Protein AF-A0A812J012-F1 (afdb_monomer)

Sequence (127 aa):
VNAACISVLTAVMNIFGTLTATQIRVDIDREMMLHGLYNVGSGVLSGLTANMVMSFSITCRTLGADGQQFQILLFVFSAAVFVAGGYVVAVMPKLLPGSVLIWLSAELMAFWIWNSRRFLRVYEYCL

Str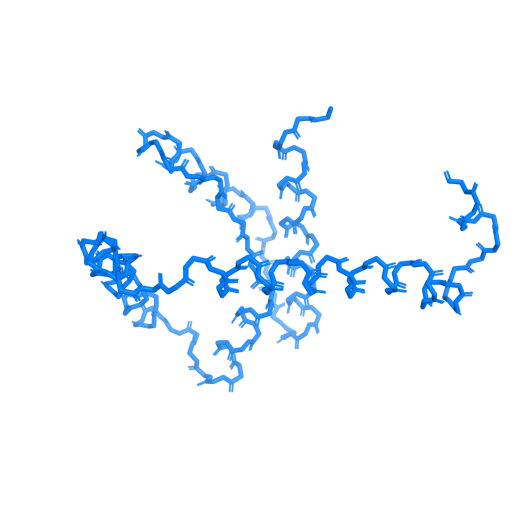ucture (mmCIF, N/CA/C/O backbone):
data_AF-A0A812J012-F1
#
_entry.id   AF-A0A812J012-F1
#
loop_
_atom_site.group_PDB
_atom_site.id
_atom_site.type_symbol
_atom_site.label_atom_id
_atom_site.label_alt_id
_atom_site.label_comp_id
_atom_site.label_asym_id
_atom_site.label_entity_id
_atom_site.label_seq_id
_atom_site.pdbx_PDB_ins_code
_atom_site.Cartn_x
_atom_site.Cartn_y
_atom_site.Cartn_z
_atom_site.occupancy
_atom_site.B_iso_or_equiv
_atom_site.auth_seq_id
_atom_site.auth_comp_id
_atom_site.auth_asym_id
_atom_site.auth_atom_id
_atom_site.pdbx_PDB_model_num
ATOM 1 N N . VAL A 1 1 ? 20.426 5.627 -1.869 1.00 52.72 1 VAL A N 1
ATOM 2 C CA . VAL A 1 1 ? 19.265 6.025 -1.037 1.00 52.72 1 VAL A CA 1
ATOM 3 C C . VAL A 1 1 ? 18.522 4.755 -0.663 1.00 52.72 1 VAL A C 1
ATOM 5 O O . VAL A 1 1 ? 18.146 4.015 -1.561 1.00 52.72 1 VAL A O 1
ATOM 8 N N . ASN A 1 2 ? 18.424 4.436 0.628 1.00 75.94 2 ASN A N 1
ATOM 9 C CA . ASN A 1 2 ? 17.899 3.147 1.093 1.00 75.94 2 ASN A CA 1
ATOM 10 C C . ASN A 1 2 ? 16.369 3.100 0.956 1.00 75.94 2 ASN A C 1
ATOM 12 O O . ASN A 1 2 ? 15.708 4.116 1.168 1.00 75.94 2 ASN A O 1
ATOM 16 N N . ALA A 1 3 ? 15.802 1.927 0.654 1.00 74.88 3 ALA A N 1
ATOM 17 C CA . ALA A 1 3 ? 14.351 1.721 0.527 1.00 74.88 3 ALA A CA 1
ATOM 18 C C . ALA A 1 3 ? 13.562 2.223 1.755 1.00 74.88 3 ALA A C 1
ATOM 20 O O . ALA A 1 3 ? 12.462 2.749 1.610 1.00 74.88 3 ALA A O 1
ATOM 21 N N . ALA A 1 4 ? 14.177 2.163 2.941 1.00 79.19 4 ALA A N 1
ATOM 22 C CA . ALA A 1 4 ? 13.635 2.709 4.183 1.00 79.19 4 ALA A CA 1
ATOM 23 C C . ALA A 1 4 ? 13.410 4.235 4.141 1.00 79.19 4 ALA A C 1
ATOM 25 O O . ALA A 1 4 ? 12.414 4.733 4.655 1.00 79.19 4 ALA A O 1
ATOM 26 N N . CYS A 1 5 ? 14.302 5.004 3.508 1.00 82.88 5 CYS A N 1
ATOM 27 C CA . CYS A 1 5 ? 14.130 6.455 3.394 1.00 82.88 5 CYS A CA 1
ATOM 28 C C . CYS A 1 5 ? 12.936 6.794 2.493 1.00 82.88 5 CYS A C 1
ATOM 30 O O . CYS A 1 5 ? 12.151 7.683 2.809 1.00 82.88 5 CYS A O 1
ATOM 32 N N . ILE A 1 6 ? 12.779 6.052 1.393 1.00 85.50 6 ILE A N 1
ATOM 33 C CA . ILE A 1 6 ? 11.665 6.232 0.455 1.00 85.50 6 ILE A CA 1
ATOM 34 C C . ILE A 1 6 ? 10.344 5.842 1.128 1.00 85.50 6 ILE A C 1
ATOM 36 O O . ILE A 1 6 ? 9.362 6.572 0.997 1.00 85.50 6 ILE A O 1
ATOM 40 N N . SER A 1 7 ? 10.313 4.748 1.897 1.00 84.50 7 SER A N 1
ATOM 41 C CA . SER A 1 7 ? 9.105 4.338 2.620 1.00 84.50 7 SER A CA 1
ATOM 42 C C . SER A 1 7 ? 8.699 5.356 3.684 1.00 84.50 7 SER A C 1
ATOM 44 O O . SER A 1 7 ? 7.520 5.673 3.777 1.00 84.50 7 SER A O 1
ATOM 46 N N . VAL A 1 8 ? 9.654 5.920 4.435 1.00 86.19 8 VAL A N 1
ATOM 47 C CA . VAL A 1 8 ? 9.367 6.967 5.432 1.00 86.19 8 VAL A CA 1
ATOM 48 C C . VAL A 1 8 ? 8.807 8.217 4.758 1.00 86.19 8 VAL A C 1
ATOM 50 O O . VAL A 1 8 ? 7.747 8.693 5.155 1.00 86.19 8 VAL A O 1
ATOM 53 N N . LEU A 1 9 ? 9.460 8.719 3.705 1.00 88.88 9 LEU A N 1
ATOM 54 C CA . LEU A 1 9 ? 8.982 9.897 2.970 1.00 88.88 9 LEU A CA 1
ATOM 55 C C . LEU A 1 9 ? 7.571 9.687 2.418 1.00 88.88 9 LEU A C 1
ATOM 57 O O . LEU A 1 9 ? 6.7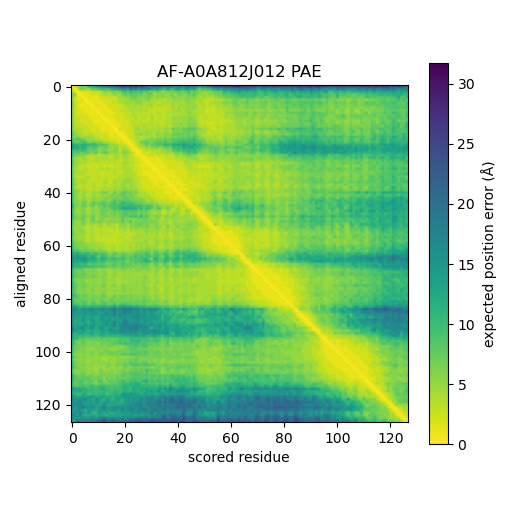13 10.561 2.540 1.00 88.88 9 LEU A O 1
ATOM 61 N N . THR A 1 10 ? 7.321 8.511 1.845 1.00 87.19 10 THR A N 1
ATOM 62 C CA . THR A 1 10 ? 6.017 8.201 1.257 1.00 87.19 10 THR A CA 1
ATOM 63 C C . THR A 1 10 ? 4.942 8.031 2.331 1.00 87.19 10 THR A C 1
ATOM 65 O O . THR A 1 10 ? 3.835 8.531 2.156 1.00 87.19 10 THR A O 1
ATOM 68 N N . ALA A 1 11 ? 5.261 7.397 3.463 1.00 86.69 11 ALA A N 1
ATOM 69 C CA . ALA A 1 11 ? 4.340 7.262 4.589 1.00 86.69 11 ALA A CA 1
ATOM 70 C C . ALA A 1 11 ? 3.961 8.633 5.164 1.00 86.69 11 ALA A C 1
ATOM 72 O O . ALA A 1 11 ? 2.777 8.919 5.317 1.00 86.69 11 ALA A O 1
ATOM 73 N N . VAL A 1 12 ? 4.942 9.517 5.385 1.00 87.25 12 VAL A N 1
ATOM 74 C CA . VAL A 1 12 ? 4.695 10.893 5.845 1.00 87.25 12 VAL A CA 1
ATOM 75 C C . VAL A 1 12 ? 3.783 11.640 4.868 1.00 87.25 12 VAL A C 1
ATOM 77 O O . VAL A 1 12 ? 2.771 12.201 5.286 1.00 87.25 12 VAL A O 1
ATOM 80 N N . MET A 1 13 ? 4.088 11.602 3.566 1.00 88.25 13 MET A N 1
ATOM 81 C CA . MET A 1 13 ? 3.258 12.239 2.534 1.00 88.25 13 MET A CA 1
ATOM 82 C C . MET A 1 13 ? 1.825 11.695 2.519 1.00 88.25 13 MET A C 1
ATOM 84 O O . MET A 1 13 ? 0.866 12.466 2.435 1.00 88.25 13 MET A O 1
ATOM 88 N N . ASN A 1 14 ? 1.661 10.378 2.652 1.00 88.62 14 ASN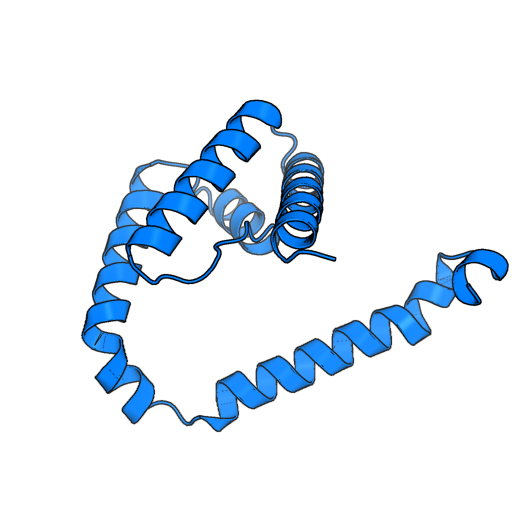 A N 1
ATOM 89 C CA . ASN A 1 14 ? 0.345 9.748 2.637 1.00 88.62 14 ASN A CA 1
ATOM 90 C C . ASN A 1 14 ? -0.463 10.029 3.909 1.00 88.62 14 ASN A C 1
ATOM 92 O O . ASN A 1 14 ? -1.672 10.251 3.805 1.00 88.62 14 ASN A O 1
ATOM 96 N N . ILE A 1 15 ? 0.175 10.092 5.081 1.00 86.50 15 ILE A N 1
ATOM 97 C CA . ILE A 1 15 ? -0.470 10.500 6.337 1.00 86.50 15 ILE A CA 1
ATOM 98 C C . ILE A 1 15 ? -0.943 11.952 6.221 1.00 86.50 15 ILE A C 1
ATOM 100 O O . ILE A 1 15 ? -2.125 12.219 6.436 1.00 86.50 15 ILE A O 1
ATOM 104 N N . PHE A 1 16 ? -0.077 12.879 5.795 1.00 87.06 16 PHE A N 1
ATOM 105 C CA . PHE A 1 16 ? -0.450 14.288 5.634 1.00 87.06 16 PHE A CA 1
ATOM 106 C C . PHE A 1 16 ? -1.570 14.505 4.620 1.00 87.06 16 PHE A C 1
ATOM 108 O O . PHE A 1 16 ? -2.528 15.212 4.925 1.00 87.06 16 PHE A O 1
ATOM 115 N N . GLY A 1 17 ? -1.518 13.880 3.444 1.00 85.06 17 GLY A N 1
ATOM 116 C CA . GLY A 1 17 ? -2.609 14.054 2.485 1.00 85.06 17 GLY A CA 1
ATOM 117 C C . GLY A 1 17 ? -3.920 13.409 2.949 1.00 85.06 17 GLY A C 1
ATOM 118 O O . GLY A 1 17 ? -4.988 13.973 2.712 1.00 85.06 17 GLY A O 1
ATOM 119 N N . THR A 1 18 ? -3.864 12.303 3.705 1.00 84.38 18 THR A N 1
ATOM 120 C CA . THR A 1 18 ? -5.068 11.728 4.332 1.00 84.38 18 THR A CA 1
ATOM 121 C C . THR A 1 18 ? -5.629 12.668 5.402 1.00 84.38 18 THR A C 1
ATOM 123 O O . THR A 1 18 ? -6.836 12.906 5.424 1.00 84.38 18 THR A O 1
ATOM 126 N N . LEU A 1 19 ? -4.771 13.253 6.246 1.00 85.19 19 LEU A N 1
ATOM 127 C CA . LEU A 1 19 ? -5.133 14.257 7.254 1.00 85.19 19 LEU A CA 1
ATOM 128 C C . LEU A 1 19 ? -5.840 15.458 6.615 1.00 85.19 19 LEU A C 1
ATOM 130 O O . LEU A 1 19 ? -6.916 15.850 7.064 1.00 85.19 19 LEU A O 1
ATOM 134 N N . THR A 1 20 ? -5.279 16.013 5.537 1.00 86.06 20 THR A N 1
ATOM 135 C CA . THR A 1 20 ? -5.880 17.148 4.823 1.00 86.06 20 THR A CA 1
ATOM 136 C C . THR A 1 20 ? -7.231 16.784 4.208 1.00 86.06 20 THR A C 1
ATOM 138 O O . THR A 1 20 ? -8.175 17.566 4.312 1.00 86.06 20 THR A O 1
ATOM 141 N N . ALA A 1 21 ? -7.359 15.596 3.613 1.00 83.81 21 ALA A N 1
ATOM 142 C CA . ALA A 1 21 ? -8.597 15.164 2.965 1.00 83.81 21 ALA A CA 1
ATOM 143 C C . ALA A 1 21 ? -9.715 14.784 3.954 1.00 83.81 21 ALA A C 1
ATOM 145 O O . ALA A 1 21 ? -10.889 14.992 3.661 1.00 83.81 21 ALA A O 1
ATOM 146 N N . THR A 1 22 ? -9.371 14.219 5.115 1.00 79.94 22 THR A N 1
ATOM 147 C CA . THR A 1 22 ? -10.350 13.677 6.080 1.00 79.94 22 THR A CA 1
ATOM 148 C C . THR A 1 22 ? -10.533 14.529 7.338 1.00 79.94 22 THR A C 1
ATOM 150 O O . THR A 1 22 ? -11.464 14.270 8.098 1.00 79.94 22 THR A O 1
ATOM 153 N N . GLN A 1 23 ? -9.689 15.547 7.554 1.00 80.56 23 GLN A N 1
ATOM 154 C CA . GLN A 1 23 ? -9.708 16.459 8.713 1.00 80.56 23 GLN A CA 1
ATOM 155 C C . GLN A 1 23 ? -9.600 15.750 10.078 1.00 80.56 23 GLN A C 1
ATOM 157 O O . GLN A 1 23 ? -10.025 16.271 11.109 1.00 80.56 23 GLN A O 1
ATOM 162 N N . ILE A 1 24 ? -9.024 14.548 10.101 1.00 77.31 24 ILE A N 1
ATOM 163 C CA . ILE A 1 24 ? -8.779 13.779 11.327 1.00 77.31 24 ILE A CA 1
ATOM 164 C C . ILE A 1 24 ? -7.490 14.294 11.979 1.00 77.31 24 ILE A C 1
ATOM 166 O O . ILE A 1 24 ? -6.614 14.805 11.293 1.00 77.31 24 ILE A O 1
ATOM 170 N N . ARG A 1 25 ? -7.349 14.175 13.303 1.00 76.06 25 ARG A N 1
ATOM 171 C CA . ARG A 1 25 ? -6.054 14.344 13.982 1.00 76.06 25 ARG A CA 1
ATOM 172 C C . ARG A 1 25 ? -5.407 12.976 14.159 1.00 76.06 25 ARG A C 1
ATOM 174 O O . ARG A 1 25 ? -5.983 12.119 14.821 1.00 76.06 25 ARG A O 1
ATOM 181 N N . VAL A 1 26 ? -4.226 12.795 13.580 1.00 78.25 26 VAL A N 1
ATOM 182 C CA . VAL A 1 26 ? -3.425 11.568 13.680 1.00 78.25 26 VAL A CA 1
ATOM 183 C C . VAL A 1 26 ? -2.096 11.910 14.338 1.00 78.25 26 VAL A C 1
ATOM 185 O O . VAL A 1 26 ? -1.482 12.929 14.024 1.00 78.25 26 VAL A O 1
ATOM 188 N N . ASP A 1 27 ? -1.680 11.059 15.268 1.00 85.00 27 ASP A N 1
ATOM 189 C CA . ASP A 1 27 ? -0.358 11.101 15.880 1.00 85.00 27 ASP A CA 1
ATOM 190 C C . ASP A 1 27 ? 0.646 10.437 14.927 1.00 85.00 27 ASP A C 1
ATOM 192 O O . ASP A 1 27 ? 0.668 9.213 14.774 1.00 85.00 27 ASP A O 1
ATOM 196 N N . ILE A 1 28 ? 1.440 11.267 14.247 1.00 83.75 28 ILE A N 1
ATOM 197 C CA . ILE A 1 28 ? 2.375 10.835 13.202 1.00 83.75 28 ILE A CA 1
ATOM 198 C C . ILE A 1 28 ? 3.466 9.933 13.787 1.00 83.75 28 ILE A C 1
ATOM 200 O O . ILE A 1 28 ? 3.846 8.958 13.140 1.00 83.75 28 ILE A O 1
ATOM 204 N N . ASP A 1 29 ? 3.942 10.213 15.004 1.00 87.81 29 ASP A N 1
ATOM 205 C CA . ASP A 1 29 ? 5.004 9.429 15.642 1.00 87.81 29 ASP A CA 1
ATOM 206 C C . ASP A 1 29 ? 4.514 8.012 15.938 1.00 87.81 29 ASP A C 1
ATOM 208 O O . ASP A 1 29 ? 5.194 7.019 15.651 1.00 87.81 29 ASP A O 1
ATOM 212 N N . ARG A 1 30 ? 3.282 7.905 16.445 1.00 86.69 30 ARG A N 1
ATOM 213 C CA . ARG A 1 30 ? 2.652 6.613 16.712 1.00 86.69 30 ARG A CA 1
ATOM 214 C C . ARG A 1 30 ? 2.370 5.833 15.431 1.00 86.69 30 ARG A C 1
ATOM 216 O O . ARG A 1 30 ? 2.655 4.634 15.386 1.00 86.69 30 ARG A O 1
ATOM 223 N N . GLU A 1 31 ? 1.830 6.483 14.403 1.00 85.62 31 GLU A N 1
ATOM 224 C CA . GLU A 1 31 ? 1.544 5.836 13.118 1.00 85.62 31 GLU A CA 1
ATOM 225 C C . GLU A 1 31 ? 2.841 5.344 12.460 1.00 85.62 31 GLU A C 1
ATOM 227 O O . GLU A 1 31 ? 2.922 4.204 12.004 1.00 85.62 31 GLU A O 1
ATOM 232 N N . MET A 1 32 ? 3.900 6.159 12.500 1.00 87.62 32 MET A N 1
ATOM 233 C CA . MET A 1 32 ? 5.217 5.811 11.967 1.00 87.62 32 MET A CA 1
ATOM 234 C C . MET A 1 32 ? 5.846 4.626 12.710 1.00 87.62 32 MET A C 1
ATOM 236 O O . MET A 1 32 ? 6.389 3.716 12.077 1.00 87.62 32 MET A O 1
ATOM 240 N N . MET A 1 33 ? 5.741 4.590 14.043 1.00 89.75 33 MET A N 1
ATOM 241 C CA . MET A 1 33 ? 6.242 3.469 14.843 1.00 89.75 33 MET A CA 1
ATOM 242 C C . MET A 1 33 ? 5.502 2.165 14.510 1.00 89.75 33 MET A C 1
ATOM 244 O O . MET A 1 33 ? 6.135 1.120 14.343 1.00 89.75 33 MET A O 1
ATOM 248 N N . LEU A 1 34 ? 4.175 2.225 14.358 1.00 88.44 34 LEU A N 1
ATOM 249 C CA . LEU A 1 34 ? 3.362 1.075 13.953 1.00 88.44 34 LEU A CA 1
ATOM 250 C C . LEU A 1 34 ? 3.692 0.620 12.525 1.00 88.44 34 LEU A C 1
ATOM 252 O O . LEU A 1 34 ? 3.876 -0.575 12.297 1.00 88.44 34 LEU A O 1
ATOM 256 N N . HIS A 1 35 ? 3.861 1.550 11.583 1.00 88.38 35 HIS A N 1
ATOM 257 C CA . HIS A 1 35 ? 4.299 1.245 10.219 1.00 88.38 35 HIS A CA 1
ATOM 258 C C . HIS A 1 35 ? 5.655 0.534 10.182 1.00 88.38 35 HIS A C 1
ATOM 260 O O . HIS A 1 35 ? 5.823 -0.439 9.441 1.00 88.38 35 HIS A O 1
ATOM 266 N N . GLY A 1 36 ? 6.613 0.988 10.993 1.00 87.38 36 GLY A N 1
ATOM 267 C CA . GLY A 1 36 ? 7.904 0.322 11.149 1.00 87.38 36 GLY A CA 1
ATOM 268 C C . GLY A 1 36 ? 7.748 -1.101 11.684 1.00 87.38 36 GLY A C 1
ATOM 269 O O . GLY A 1 36 ? 8.299 -2.038 11.105 1.00 87.38 36 GLY A O 1
ATOM 270 N N . LEU A 1 37 ? 6.940 -1.280 12.734 1.00 89.88 37 LEU A N 1
ATOM 271 C CA . LEU A 1 37 ? 6.680 -2.590 13.333 1.00 89.88 37 LEU A CA 1
ATOM 272 C C . LEU A 1 37 ? 6.039 -3.568 12.335 1.00 89.88 37 LEU A C 1
ATOM 274 O O . LEU A 1 37 ? 6.450 -4.726 12.262 1.00 89.88 37 LEU A O 1
ATOM 278 N N . TYR A 1 38 ? 5.084 -3.105 11.526 1.00 88.31 38 TYR A N 1
ATOM 279 C CA . TYR A 1 38 ? 4.457 -3.928 10.490 1.00 88.31 38 TYR A CA 1
ATOM 280 C C . TYR A 1 38 ? 5.437 -4.340 9.392 1.00 88.31 38 TYR A C 1
ATOM 282 O O . TYR A 1 38 ? 5.395 -5.486 8.955 1.00 88.31 38 TYR A O 1
ATOM 290 N N . ASN A 1 39 ? 6.348 -3.453 8.987 1.00 88.00 39 ASN A N 1
ATOM 291 C CA . ASN A 1 39 ? 7.373 -3.775 7.992 1.00 88.00 39 ASN A CA 1
ATOM 292 C C . ASN A 1 39 ? 8.439 -4.741 8.523 1.00 88.00 39 ASN A C 1
ATOM 294 O O . ASN A 1 39 ? 8.926 -5.591 7.779 1.00 88.00 39 ASN A O 1
ATOM 298 N N . VAL A 1 40 ? 8.786 -4.658 9.810 1.00 89.19 40 VAL A N 1
ATOM 299 C CA . VAL A 1 40 ? 9.646 -5.667 10.447 1.00 89.19 40 VAL A CA 1
ATOM 300 C C . VAL A 1 40 ? 8.929 -7.018 10.485 1.00 89.19 40 VAL A C 1
ATOM 302 O O . VAL A 1 40 ? 9.509 -8.029 10.093 1.00 89.19 40 VAL A O 1
ATOM 305 N N . GLY A 1 41 ? 7.656 -7.037 10.891 1.00 88.12 41 GLY A N 1
ATOM 306 C CA . GLY A 1 41 ? 6.842 -8.253 10.911 1.00 88.12 41 GLY A CA 1
ATOM 307 C C . GLY A 1 41 ? 6.669 -8.885 9.527 1.00 88.12 41 GLY A C 1
ATOM 308 O O . GLY A 1 41 ? 6.826 -10.099 9.386 1.00 88.12 41 GLY A O 1
ATOM 309 N N . SER A 1 42 ? 6.409 -8.077 8.493 1.00 86.50 42 SER A N 1
ATOM 310 C CA . SER A 1 42 ? 6.316 -8.572 7.118 1.00 86.50 42 SER A CA 1
ATOM 311 C C . SER A 1 42 ? 7.661 -9.104 6.632 1.00 86.50 42 SER A C 1
ATOM 313 O O . SER A 1 42 ? 7.696 -10.192 6.067 1.00 86.50 42 SER A O 1
ATOM 315 N N . GLY A 1 43 ? 8.769 -8.425 6.938 1.00 85.88 43 GLY A N 1
ATOM 316 C CA . GLY A 1 43 ? 10.116 -8.886 6.597 1.00 85.88 43 GLY A CA 1
ATOM 317 C C . GLY A 1 43 ? 10.468 -10.249 7.205 1.00 85.88 43 GLY A C 1
ATOM 318 O O . GLY A 1 43 ? 11.006 -11.104 6.504 1.00 85.88 43 GLY A O 1
ATOM 319 N N . VAL A 1 44 ? 10.103 -10.499 8.469 1.00 89.56 44 VAL A N 1
ATOM 320 C CA . VAL A 1 44 ? 10.303 -11.810 9.128 1.00 89.56 44 VAL A CA 1
ATOM 321 C C . VAL A 1 44 ? 9.535 -12.927 8.411 1.00 89.56 44 VAL A C 1
ATOM 323 O O . VAL A 1 44 ? 10.028 -14.046 8.297 1.00 89.56 44 VAL A O 1
ATOM 326 N N . LEU A 1 45 ? 8.356 -12.619 7.872 1.00 87.38 45 LEU A N 1
ATOM 327 C CA . LEU A 1 45 ? 7.522 -13.548 7.103 1.00 87.38 45 LEU A CA 1
ATOM 328 C C . LEU A 1 45 ? 7.900 -13.616 5.608 1.00 87.38 45 LEU A C 1
ATOM 330 O O . LEU A 1 45 ? 7.145 -14.179 4.819 1.00 87.38 45 LEU A O 1
ATOM 334 N N . SER A 1 46 ? 9.052 -13.059 5.202 1.00 84.31 46 SER A N 1
ATOM 335 C CA . SER A 1 46 ? 9.472 -12.924 3.790 1.00 84.31 46 SER A CA 1
ATOM 336 C C . SER A 1 46 ? 8.490 -12.127 2.913 1.00 84.31 46 SER A C 1
ATOM 338 O O . SER A 1 46 ? 8.427 -12.304 1.696 1.00 84.31 46 SER A O 1
ATOM 340 N N . GLY A 1 47 ? 7.704 -11.250 3.533 1.00 80.31 47 GLY A N 1
ATOM 341 C CA . GLY A 1 47 ? 6.758 -10.352 2.885 1.00 80.31 47 GLY A CA 1
ATOM 342 C C . GLY A 1 47 ? 7.413 -9.085 2.333 1.00 80.31 47 GLY A C 1
ATOM 343 O O . GLY A 1 47 ? 8.524 -8.704 2.696 1.00 80.31 47 GLY A O 1
ATOM 344 N N . LEU A 1 48 ? 6.688 -8.409 1.442 1.00 83.44 48 LEU A N 1
ATOM 345 C CA . LEU A 1 48 ? 7.097 -7.120 0.885 1.00 83.44 48 LEU A CA 1
ATOM 346 C C . LEU A 1 48 ? 6.909 -5.988 1.907 1.00 83.44 48 LEU A C 1
ATOM 348 O O . LEU A 1 48 ? 6.130 -6.094 2.859 1.00 83.44 48 LEU A O 1
ATOM 352 N N . THR A 1 49 ? 7.606 -4.874 1.684 1.00 80.69 49 THR A N 1
ATOM 353 C CA . THR A 1 49 ? 7.394 -3.643 2.451 1.00 80.69 49 THR A CA 1
ATOM 354 C C . THR A 1 49 ? 6.005 -3.092 2.161 1.00 80.69 49 THR A C 1
ATOM 356 O O . THR A 1 49 ? 5.693 -2.754 1.015 1.00 80.69 49 THR A O 1
ATOM 359 N N . ALA A 1 50 ? 5.184 -2.983 3.197 1.00 78.25 50 ALA A N 1
ATOM 360 C CA . ALA A 1 50 ? 3.881 -2.358 3.117 1.00 78.25 50 ALA A CA 1
ATOM 361 C C . ALA A 1 50 ? 4.032 -0.835 3.171 1.00 78.25 50 ALA A C 1
ATOM 363 O O . ALA A 1 50 ? 4.846 -0.284 3.919 1.00 78.25 50 ALA A O 1
ATOM 364 N N . ASN A 1 51 ? 3.211 -0.153 2.379 1.00 81.06 51 ASN A N 1
ATOM 365 C CA . ASN A 1 51 ? 3.102 1.293 2.406 1.00 81.06 51 ASN A CA 1
ATOM 366 C C . ASN A 1 51 ? 1.630 1.690 2.502 1.00 81.06 51 ASN A C 1
ATOM 368 O O . ASN A 1 51 ? 0.756 0.996 1.978 1.00 81.06 51 ASN A O 1
ATOM 372 N N . MET A 1 52 ? 1.359 2.800 3.178 1.00 82.00 52 MET A N 1
ATOM 373 C CA . MET A 1 52 ? 0.004 3.320 3.295 1.00 82.00 52 MET A CA 1
ATOM 374 C C . MET A 1 52 ? -0.435 3.895 1.952 1.00 82.00 52 MET A C 1
ATOM 376 O O . MET A 1 52 ? 0.335 4.607 1.317 1.00 82.00 52 MET A O 1
ATOM 380 N N . VAL A 1 53 ? -1.663 3.614 1.519 1.00 83.31 53 VAL A N 1
ATOM 381 C CA . VAL A 1 53 ? -2.219 4.161 0.275 1.00 83.31 53 VAL A CA 1
ATOM 382 C C . VAL A 1 53 ? -3.323 5.145 0.630 1.00 83.31 53 VAL A C 1
ATOM 384 O O . VAL A 1 53 ? -4.411 4.746 1.037 1.00 83.31 53 VAL A O 1
ATOM 387 N N . MET A 1 54 ? -3.045 6.437 0.449 1.00 84.25 54 MET A N 1
ATOM 388 C CA . MET A 1 54 ? -3.967 7.526 0.786 1.00 84.25 54 MET A CA 1
ATOM 389 C C . MET A 1 54 ? -5.344 7.350 0.132 1.00 84.25 54 MET A C 1
ATOM 391 O O . MET A 1 54 ? -6.365 7.454 0.807 1.00 84.25 54 MET A O 1
ATOM 395 N N . SER A 1 55 ? -5.382 7.038 -1.168 1.00 84.50 55 SER A N 1
ATOM 396 C CA . SER A 1 55 ? -6.635 6.873 -1.914 1.00 84.50 55 SER A CA 1
ATOM 397 C C . SER A 1 55 ? -7.533 5.805 -1.294 1.00 84.50 55 SER A C 1
ATOM 399 O O . SER A 1 55 ? -8.729 6.026 -1.151 1.00 84.50 55 SER A O 1
ATOM 401 N N . PHE A 1 56 ? -6.954 4.682 -0.856 1.00 84.75 56 PHE A N 1
ATOM 402 C CA . PHE A 1 56 ? -7.707 3.610 -0.210 1.00 84.75 56 PHE A CA 1
ATOM 403 C C . PHE A 1 56 ? -8.292 4.061 1.132 1.00 84.75 56 PHE A C 1
ATOM 405 O O . PHE A 1 56 ? -9.478 3.844 1.381 1.00 84.75 56 PHE A O 1
ATOM 412 N N . SER A 1 57 ? -7.501 4.744 1.966 1.00 85.06 57 SER A N 1
ATOM 413 C CA . SER A 1 57 ? -7.963 5.274 3.255 1.00 85.06 57 SER A CA 1
ATOM 414 C C . SER A 1 57 ? -9.093 6.295 3.093 1.00 85.06 57 SER A C 1
ATOM 416 O O . SER A 1 57 ? -10.087 6.230 3.819 1.00 85.06 57 SER A O 1
ATOM 418 N N . ILE A 1 58 ? -8.991 7.199 2.111 1.00 85.88 58 ILE A N 1
ATOM 419 C CA . ILE A 1 58 ? -10.051 8.170 1.802 1.00 85.88 58 ILE A CA 1
ATOM 420 C C . ILE A 1 58 ? -11.309 7.443 1.322 1.00 85.88 58 ILE A C 1
ATOM 422 O O . ILE A 1 58 ? -12.393 7.721 1.828 1.00 85.88 58 ILE A O 1
ATOM 426 N N . THR A 1 59 ? -11.188 6.477 0.406 1.00 86.38 59 THR A N 1
ATOM 427 C CA . THR A 1 59 ? -12.342 5.710 -0.083 1.00 86.38 59 THR A CA 1
ATOM 428 C C . THR A 1 59 ? -13.036 4.948 1.046 1.00 86.38 59 THR A C 1
ATOM 430 O O . THR A 1 59 ? -14.256 5.045 1.183 1.00 86.3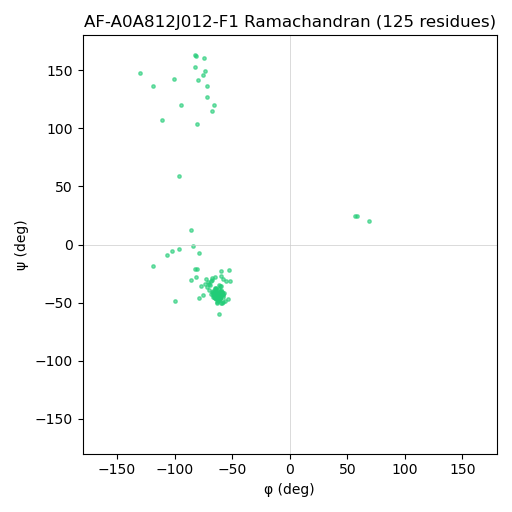8 59 THR A O 1
ATOM 433 N N . CYS A 1 60 ? -12.283 4.261 1.910 1.00 85.81 60 CYS A N 1
ATOM 434 C CA . CYS A 1 60 ? -12.851 3.577 3.076 1.00 85.81 60 CYS A CA 1
ATOM 435 C C . CYS A 1 60 ? -13.588 4.561 3.989 1.00 85.81 60 CYS A C 1
ATOM 437 O O . CYS A 1 60 ? -14.703 4.282 4.425 1.00 85.81 60 CYS A O 1
ATOM 439 N N . ARG A 1 61 ? -13.024 5.757 4.200 1.00 84.06 61 ARG A N 1
ATOM 440 C CA . ARG A 1 61 ? -13.677 6.816 4.974 1.00 84.06 61 ARG A CA 1
ATOM 441 C C . ARG A 1 61 ? -14.973 7.295 4.322 1.00 84.06 61 ARG A C 1
ATOM 443 O O . ARG A 1 61 ? -15.977 7.416 5.017 1.00 84.06 61 ARG A O 1
ATOM 450 N N . THR A 1 62 ? -14.975 7.531 3.009 1.00 85.19 62 THR A N 1
ATOM 451 C CA . THR A 1 62 ? -16.178 7.962 2.272 1.00 85.19 62 THR A CA 1
ATOM 452 C C . THR A 1 62 ? -17.282 6.907 2.271 1.00 85.19 62 THR A C 1
ATOM 454 O O . THR A 1 62 ? -18.456 7.258 2.224 1.00 85.19 62 THR A O 1
ATOM 457 N N . LEU A 1 63 ? -16.918 5.626 2.375 1.00 86.75 63 LEU A N 1
ATOM 458 C CA . LEU A 1 63 ? -17.853 4.507 2.493 1.00 86.75 63 LEU A CA 1
ATOM 459 C C . LEU A 1 63 ? -18.319 4.256 3.940 1.00 86.75 63 LEU A C 1
ATOM 461 O O . LEU A 1 63 ? -19.107 3.343 4.166 1.00 86.75 63 LEU A O 1
ATOM 465 N N . GLY A 1 64 ? -17.837 5.029 4.922 1.00 83.50 64 GLY A N 1
ATOM 466 C CA . GLY A 1 64 ? -18.132 4.805 6.343 1.00 83.50 64 GLY A CA 1
ATOM 467 C C . GLY A 1 64 ? -17.493 3.532 6.915 1.00 83.50 64 GLY A C 1
ATOM 468 O O . GLY A 1 64 ? -17.946 3.012 7.928 1.00 83.50 64 GLY A O 1
ATOM 469 N N . ALA A 1 65 ? -16.459 3.005 6.258 1.00 82.50 65 ALA A N 1
ATOM 470 C CA . ALA A 1 65 ? -15.755 1.783 6.626 1.00 82.50 65 ALA A CA 1
ATOM 471 C C . ALA A 1 65 ? -14.491 2.093 7.452 1.00 82.50 65 ALA A C 1
ATOM 473 O O . ALA A 1 65 ? -13.371 1.775 7.056 1.00 82.50 65 ALA A O 1
ATOM 474 N N . ASP A 1 66 ? -14.662 2.759 8.595 1.00 77.81 66 ASP A N 1
ATOM 475 C CA . ASP A 1 66 ? -13.587 3.186 9.507 1.00 77.81 66 ASP A CA 1
ATOM 476 C C . ASP A 1 66 ? -13.432 2.291 10.753 1.00 77.81 66 ASP A C 1
ATOM 478 O O . ASP A 1 66 ? -12.495 2.459 11.533 1.00 77.81 66 ASP A O 1
ATOM 482 N N . GLY A 1 67 ? -14.328 1.321 10.941 1.00 81.19 67 GLY A N 1
ATOM 483 C CA . GLY A 1 67 ? -14.330 0.431 12.101 1.00 81.19 67 GLY A CA 1
ATOM 484 C C . GLY A 1 67 ? -13.356 -0.754 12.019 1.00 81.19 67 GLY A C 1
ATOM 485 O O . GLY A 1 67 ? -12.955 -1.208 10.947 1.00 81.19 67 GLY A O 1
ATOM 486 N N . GLN A 1 68 ? -13.062 -1.352 13.181 1.00 83.56 68 GLN A N 1
ATOM 487 C CA . GLN A 1 68 ? -12.257 -2.582 13.296 1.00 83.56 68 GLN A CA 1
A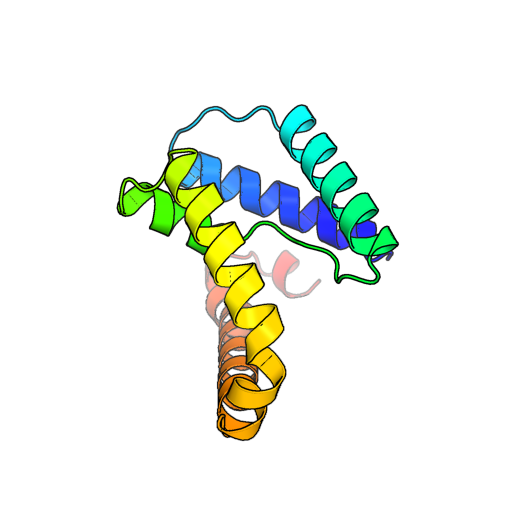TOM 488 C C . GLN A 1 68 ? -12.847 -3.764 12.510 1.00 83.56 68 GLN A C 1
ATOM 490 O O . GLN A 1 68 ? -12.110 -4.614 12.016 1.00 83.56 68 GLN A O 1
ATOM 495 N N . GLN A 1 69 ? -14.173 -3.805 12.345 1.00 86.44 69 GLN A N 1
ATOM 496 C CA . GLN A 1 69 ? -14.861 -4.848 11.579 1.00 86.44 69 GLN A CA 1
ATOM 497 C C . GLN A 1 69 ? -14.408 -4.881 10.114 1.00 86.44 69 GLN A C 1
ATOM 499 O O . GLN A 1 69 ? -14.196 -5.958 9.560 1.00 86.44 69 GLN A O 1
ATOM 504 N N . PHE A 1 70 ? -14.198 -3.710 9.506 1.00 87.56 70 PHE A N 1
ATOM 505 C CA . PHE A 1 70 ? -13.716 -3.615 8.132 1.00 87.56 70 PHE A CA 1
ATOM 506 C C . PHE A 1 70 ? -12.280 -4.131 8.003 1.00 87.56 70 PHE A C 1
ATOM 508 O O . PHE A 1 70 ? -11.967 -4.862 7.068 1.00 87.56 70 PHE A O 1
ATOM 515 N N . GLN A 1 71 ? -11.422 -3.820 8.977 1.00 85.94 71 GLN A N 1
ATOM 516 C CA . GLN A 1 71 ? -10.036 -4.295 8.996 1.00 85.94 71 GLN A CA 1
ATOM 517 C C . GLN A 1 71 ? -9.958 -5.821 9.134 1.00 85.94 71 GLN A C 1
ATOM 519 O O . GLN A 1 71 ? -9.165 -6.461 8.445 1.00 85.94 71 GLN A O 1
ATOM 524 N N . ILE A 1 72 ? -10.816 -6.419 9.969 1.00 90.00 72 ILE A N 1
ATOM 525 C CA . ILE A 1 72 ? -10.911 -7.880 10.110 1.00 90.00 72 ILE A CA 1
ATOM 526 C C . ILE A 1 72 ? -11.393 -8.510 8.801 1.00 90.00 72 ILE A C 1
ATOM 528 O O . ILE A 1 72 ? -10.798 -9.480 8.333 1.00 90.00 72 ILE A O 1
ATOM 532 N N . LEU A 1 73 ? -12.433 -7.948 8.181 1.00 91.75 73 LEU A N 1
ATOM 533 C CA . LEU A 1 73 ? -12.938 -8.435 6.899 1.00 91.75 73 LEU A CA 1
ATOM 534 C C . LEU A 1 73 ? -11.856 -8.362 5.812 1.00 91.75 73 LEU A C 1
ATOM 536 O O . LEU A 1 73 ? -11.660 -9.325 5.072 1.00 91.75 73 LEU A O 1
ATOM 540 N N . LEU A 1 74 ? -11.122 -7.249 5.753 1.00 89.62 74 LEU A N 1
ATOM 541 C CA . LEU A 1 74 ? -10.017 -7.049 4.822 1.00 89.62 74 LEU A CA 1
ATOM 542 C C . LEU A 1 74 ? -8.899 -8.072 5.049 1.00 89.62 74 LEU A C 1
ATOM 544 O O . LEU A 1 74 ? -8.382 -8.630 4.080 1.00 89.62 74 LEU A O 1
ATOM 548 N N . PHE A 1 75 ? -8.549 -8.351 6.306 1.00 90.00 75 PHE A N 1
ATOM 549 C CA . PHE A 1 75 ? -7.555 -9.364 6.656 1.00 90.00 75 PHE A CA 1
ATOM 550 C C . PHE A 1 75 ? -7.994 -10.763 6.210 1.00 90.00 75 PHE A C 1
ATOM 552 O O . PHE A 1 75 ? -7.236 -11.456 5.532 1.00 90.00 75 PHE A O 1
ATOM 559 N N . VAL A 1 76 ? -9.233 -11.157 6.522 1.00 93.75 76 VAL A N 1
ATOM 560 C CA . VAL A 1 76 ? -9.790 -12.463 6.137 1.00 93.75 76 VAL A CA 1
ATOM 561 C C . VAL A 1 76 ? -9.846 -12.608 4.618 1.00 93.75 76 VAL A C 1
ATOM 563 O O . VAL A 1 76 ? -9.427 -13.633 4.082 1.00 93.75 76 VAL A O 1
ATOM 566 N N . PHE A 1 77 ? -10.308 -11.577 3.909 1.00 90.94 77 PHE A N 1
ATOM 567 C CA . PHE A 1 77 ? -10.366 -11.592 2.450 1.00 90.94 77 PHE A CA 1
ATOM 568 C C . PHE A 1 77 ? -8.967 -11.671 1.829 1.00 90.94 77 PHE A C 1
ATOM 570 O O . PHE A 1 77 ? -8.735 -12.478 0.933 1.00 90.94 77 PHE A O 1
ATOM 577 N N . SER A 1 78 ? -8.010 -10.900 2.349 1.00 88.88 78 SER A N 1
ATOM 578 C CA . SER A 1 78 ? -6.619 -10.933 1.881 1.00 88.88 78 SER A CA 1
ATOM 579 C C . SER A 1 78 ? -5.974 -12.300 2.113 1.00 88.88 78 SER A C 1
ATOM 581 O O . SER A 1 78 ? -5.297 -12.812 1.225 1.00 88.88 78 SER A O 1
ATOM 583 N N . ALA A 1 79 ? -6.227 -12.931 3.263 1.00 90.19 79 ALA A N 1
ATOM 584 C CA . ALA A 1 79 ? -5.757 -14.284 3.554 1.00 90.19 79 ALA A CA 1
ATOM 585 C C . ALA A 1 79 ? -6.399 -15.329 2.623 1.00 90.19 79 ALA A C 1
ATOM 587 O O . ALA A 1 79 ? -5.705 -16.201 2.102 1.00 90.19 79 ALA A O 1
ATOM 588 N N . ALA A 1 80 ? -7.703 -15.216 2.352 1.00 90.25 80 ALA A N 1
ATOM 589 C CA . ALA A 1 80 ? -8.398 -16.096 1.414 1.00 90.25 80 ALA A CA 1
ATOM 590 C C . ALA A 1 80 ? -7.834 -15.965 -0.011 1.00 90.25 80 ALA A C 1
ATOM 592 O O . ALA A 1 80 ? -7.563 -16.973 -0.665 1.00 90.25 80 ALA A O 1
ATOM 593 N N . VAL A 1 81 ? -7.591 -14.733 -0.470 1.00 87.62 81 VAL A N 1
ATOM 594 C CA . VAL A 1 81 ? -6.960 -14.460 -1.769 1.00 87.62 81 VAL A CA 1
ATOM 595 C C . VAL A 1 81 ? -5.521 -14.965 -1.803 1.00 87.62 81 VAL A C 1
ATOM 597 O O . VAL A 1 81 ? -5.105 -15.490 -2.828 1.00 87.62 81 VAL A O 1
ATOM 600 N N . PHE A 1 82 ? -4.767 -14.869 -0.709 1.00 86.00 82 PHE A N 1
ATOM 601 C CA . PHE A 1 82 ? -3.408 -15.407 -0.638 1.00 86.00 82 PHE A CA 1
ATOM 602 C C . PHE A 1 82 ? -3.388 -16.929 -0.851 1.00 86.00 82 PHE A C 1
ATOM 604 O O . PHE A 1 82 ? -2.595 -17.426 -1.648 1.00 86.00 82 PHE A O 1
ATOM 611 N N . VAL A 1 83 ? -4.314 -17.663 -0.223 1.00 88.00 83 VAL A N 1
ATOM 612 C CA . VAL A 1 83 ? -4.453 -19.121 -0.405 1.00 88.00 83 VAL A CA 1
ATOM 613 C C . VAL A 1 83 ? -4.957 -19.470 -1.811 1.00 88.00 83 VAL A C 1
ATOM 615 O O . VAL A 1 83 ? -4.437 -20.383 -2.451 1.00 88.00 83 VAL A O 1
ATOM 618 N N . ALA A 1 84 ? -5.938 -18.727 -2.330 1.00 85.00 84 ALA A N 1
ATOM 619 C CA . ALA A 1 84 ? -6.496 -18.935 -3.669 1.00 85.00 84 ALA A CA 1
ATOM 620 C C . ALA A 1 84 ? -5.622 -18.359 -4.803 1.00 85.00 84 ALA A C 1
ATOM 622 O O . ALA A 1 84 ? -5.907 -18.579 -5.984 1.00 85.00 84 ALA A O 1
ATOM 623 N N . GLY A 1 85 ? -4.560 -17.623 -4.465 1.00 76.69 85 GLY A N 1
ATOM 624 C CA . GLY A 1 85 ? -3.805 -16.778 -5.387 1.00 76.69 85 GLY A CA 1
ATOM 625 C C . GLY A 1 85 ? -3.200 -17.550 -6.550 1.00 76.69 85 GLY A C 1
ATOM 626 O O . GLY A 1 85 ? -3.227 -17.069 -7.679 1.00 76.69 85 GLY A O 1
ATOM 627 N N . GLY A 1 86 ? -2.753 -18.787 -6.317 1.00 78.69 86 GLY A N 1
ATOM 628 C CA . GLY A 1 86 ? -2.242 -19.653 -7.383 1.00 78.69 86 GLY A CA 1
ATOM 629 C C . GLY A 1 86 ? -3.277 -19.937 -8.478 1.00 78.69 86 GLY A C 1
ATOM 630 O O . GLY A 1 86 ? -2.948 -19.905 -9.661 1.00 78.69 86 GLY A O 1
ATOM 631 N N . TYR A 1 87 ? -4.542 -20.141 -8.101 1.00 78.25 87 TYR A N 1
ATOM 632 C CA . TYR A 1 87 ? -5.630 -20.378 -9.051 1.00 78.25 87 TYR A CA 1
ATOM 633 C C . TYR A 1 87 ? -6.054 -19.086 -9.757 1.00 78.25 87 TYR A C 1
ATOM 635 O O . TYR A 1 87 ? -6.210 -19.058 -10.977 1.00 78.25 87 TYR A O 1
ATOM 643 N N . VAL A 1 88 ? -6.173 -17.987 -9.007 1.00 72.38 88 VAL A N 1
ATOM 644 C CA . VAL A 1 88 ? -6.553 -16.679 -9.563 1.00 72.38 88 VAL A CA 1
ATOM 645 C C . VAL A 1 88 ? -5.516 -16.192 -10.577 1.00 72.38 88 VAL A C 1
ATOM 647 O O . VAL A 1 88 ? -5.888 -15.742 -11.658 1.00 72.38 88 VAL A O 1
ATOM 650 N N . VAL A 1 89 ? -4.222 -16.340 -10.279 1.00 75.56 89 VAL A N 1
ATOM 651 C CA . VAL A 1 89 ? -3.122 -15.965 -11.184 1.00 75.56 89 VAL A CA 1
ATOM 652 C C . VAL A 1 89 ? -3.068 -16.862 -12.424 1.00 75.56 89 VAL A C 1
ATOM 654 O O . VAL A 1 89 ? -2.670 -16.392 -13.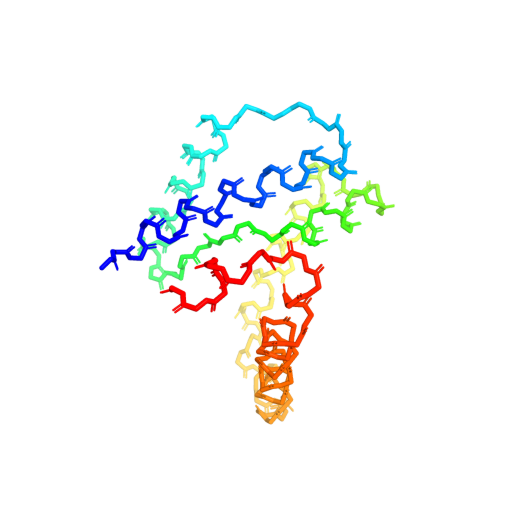488 1.00 75.56 89 VAL A O 1
ATOM 657 N N . ALA A 1 90 ? -3.482 -18.128 -12.321 1.00 76.56 90 ALA A N 1
ATOM 658 C CA . ALA A 1 90 ? -3.545 -19.032 -13.468 1.00 76.56 90 ALA A CA 1
ATOM 659 C C . ALA A 1 90 ? -4.670 -18.666 -14.453 1.00 76.56 90 ALA A C 1
ATOM 661 O O . ALA A 1 90 ? -4.513 -18.853 -15.658 1.00 76.56 90 ALA A O 1
ATOM 662 N N . VAL A 1 91 ? -5.784 -18.127 -13.949 1.00 78.00 91 VAL A N 1
ATOM 663 C CA . VAL A 1 91 ? -6.932 -17.694 -14.767 1.00 78.00 91 VAL A CA 1
ATOM 664 C C . VAL A 1 91 ? -6.750 -16.263 -15.290 1.00 78.00 91 VAL A C 1
ATOM 666 O O . VAL A 1 91 ? -7.237 -15.929 -16.370 1.00 78.00 91 VAL A O 1
ATOM 669 N N . MET A 1 92 ? -6.041 -15.406 -14.551 1.00 78.31 92 MET A N 1
ATOM 670 C CA . MET A 1 92 ? -5.831 -14.009 -14.930 1.00 78.31 92 MET A CA 1
ATOM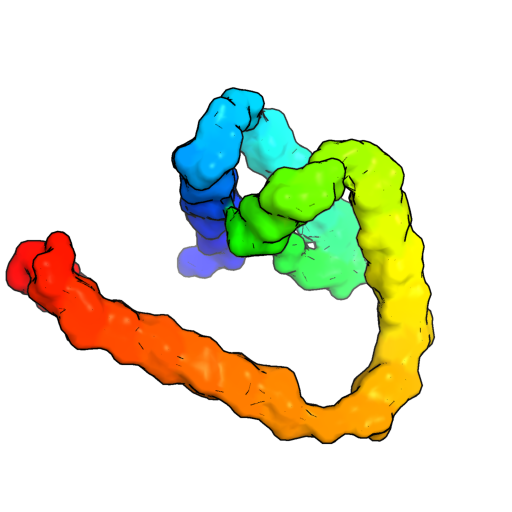 671 C C . MET A 1 92 ? -4.859 -13.871 -16.113 1.00 78.31 92 MET A C 1
ATOM 673 O O . MET A 1 92 ? -3.714 -14.327 -16.040 1.00 78.31 92 MET A O 1
ATOM 677 N N . PRO A 1 93 ? -5.242 -13.160 -17.190 1.00 80.19 93 PRO A N 1
ATOM 678 C CA . PRO A 1 93 ? -4.303 -12.823 -18.245 1.00 80.19 93 PRO A CA 1
ATOM 679 C C . PRO A 1 93 ? -3.264 -11.844 -17.691 1.00 80.19 93 PRO A C 1
ATOM 681 O O . PRO A 1 93 ? -3.569 -10.700 -17.354 1.00 80.19 93 PRO A O 1
ATOM 684 N N . LYS A 1 94 ? -2.006 -12.295 -17.637 1.00 80.25 94 LYS A N 1
ATOM 685 C CA . LYS A 1 94 ? -0.847 -11.550 -17.099 1.00 80.25 94 LYS A CA 1
ATOM 686 C C . LYS A 1 94 ? -0.671 -10.149 -17.708 1.00 80.25 94 LYS A C 1
ATOM 688 O O . LYS A 1 94 ? -0.047 -9.286 -17.100 1.00 80.25 94 LYS A O 1
ATOM 693 N N . LEU A 1 95 ? -1.231 -9.924 -18.897 1.00 81.81 95 LEU A N 1
ATOM 694 C CA . LEU A 1 95 ? -1.216 -8.640 -19.595 1.00 81.81 95 LEU A CA 1
ATOM 695 C C . LEU A 1 95 ? -2.039 -7.553 -18.892 1.00 81.81 95 LEU A C 1
ATOM 697 O O . LEU A 1 95 ? -1.678 -6.385 -18.998 1.00 81.81 95 LEU A O 1
ATOM 701 N N . LEU A 1 96 ? -3.098 -7.902 -18.154 1.00 86.88 96 LEU A N 1
ATOM 702 C CA . LEU A 1 96 ? -3.949 -6.914 -17.484 1.00 86.88 96 LEU A CA 1
ATOM 703 C C . LEU A 1 96 ? -3.187 -6.072 -16.449 1.00 86.88 96 LEU A C 1
ATOM 705 O O . LEU A 1 96 ? -3.101 -4.859 -16.651 1.00 86.88 96 LEU A O 1
ATOM 709 N N . PRO A 1 97 ? -2.575 -6.648 -15.392 1.00 85.88 97 PRO A N 1
ATOM 710 C CA . PRO A 1 97 ? -1.833 -5.843 -14.421 1.00 85.88 97 PRO A CA 1
ATOM 711 C C . PRO A 1 97 ? -0.664 -5.096 -15.076 1.00 85.88 97 PRO A C 1
ATOM 713 O O . PRO A 1 97 ? -0.408 -3.943 -14.737 1.00 85.88 97 PRO A O 1
ATOM 716 N N . GLY A 1 98 ? -0.009 -5.709 -16.070 1.00 88.12 98 GLY A N 1
ATOM 717 C CA . GLY A 1 98 ? 1.052 -5.064 -16.846 1.00 88.12 98 GLY A CA 1
ATOM 718 C C . GLY A 1 98 ? 0.576 -3.810 -17.584 1.00 88.12 98 GLY A C 1
ATOM 719 O O . GLY A 1 98 ? 1.220 -2.768 -17.497 1.00 88.12 98 GLY A O 1
ATOM 720 N N . SER A 1 99 ? -0.575 -3.872 -18.260 1.00 90.56 99 SER A N 1
ATOM 721 C CA . SER A 1 99 ? -1.144 -2.718 -18.969 1.00 90.56 99 SER A CA 1
ATOM 722 C C . SER A 1 99 ? -1.527 -1.577 -18.028 1.00 90.56 99 SER A C 1
ATOM 724 O O . SER A 1 99 ? -1.264 -0.420 -18.345 1.00 90.56 99 SER A O 1
ATOM 726 N N . VAL A 1 100 ? -2.067 -1.893 -16.846 1.00 92.62 100 VAL A N 1
ATOM 727 C CA . VAL A 1 100 ? -2.420 -0.887 -15.835 1.00 92.62 100 VAL A CA 1
ATOM 728 C C . VAL A 1 100 ? -1.164 -0.203 -15.305 1.00 92.62 100 VAL A C 1
ATOM 730 O O . VAL A 1 100 ? -1.144 1.017 -15.183 1.00 92.62 100 VAL A O 1
ATOM 733 N N . LEU A 1 101 ? -0.096 -0.965 -15.049 1.00 91.44 101 LEU A N 1
ATOM 734 C CA . LEU A 1 101 ? 1.200 -0.419 -14.638 1.00 91.44 101 LEU A CA 1
ATOM 735 C C . LEU A 1 101 ? 1.805 0.503 -15.705 1.00 91.44 101 LEU A C 1
ATOM 737 O O . LEU A 1 101 ? 2.275 1.590 -15.371 1.00 91.44 101 LEU A O 1
ATOM 741 N N . ILE A 1 102 ? 1.778 0.100 -16.980 1.00 93.38 102 ILE A N 1
ATOM 742 C CA . ILE A 1 102 ? 2.284 0.923 -18.091 1.00 93.38 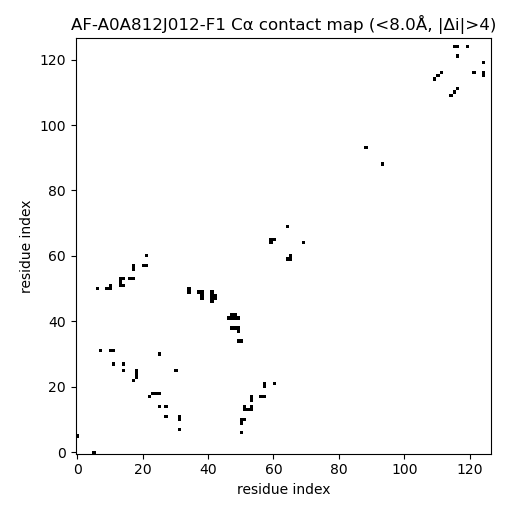102 ILE A CA 1
ATOM 743 C C . ILE A 1 102 ? 1.470 2.210 -18.216 1.00 93.38 102 ILE A C 1
ATOM 745 O O . ILE A 1 102 ? 2.045 3.292 -18.320 1.00 93.38 102 ILE A O 1
ATOM 749 N N . TRP A 1 103 ? 0.143 2.102 -18.164 1.00 94.19 103 TRP A N 1
ATOM 750 C CA . TRP A 1 103 ? -0.744 3.257 -18.231 1.00 94.19 103 TRP A CA 1
ATOM 751 C C . TRP A 1 103 ? -0.516 4.217 -17.057 1.00 94.19 103 TRP A C 1
ATOM 753 O O . TRP A 1 103 ? -0.299 5.405 -17.281 1.00 94.19 103 TRP A O 1
ATOM 763 N N . LEU A 1 104 ? -0.452 3.703 -15.824 1.00 93.25 104 LEU A N 1
ATOM 764 C CA . LEU A 1 104 ? -0.164 4.500 -14.630 1.00 93.25 104 LEU A CA 1
ATOM 765 C C . LEU A 1 104 ? 1.196 5.205 -14.736 1.00 93.25 104 LEU A C 1
ATOM 767 O O . LEU A 1 104 ? 1.322 6.372 -14.372 1.00 93.25 104 LEU A O 1
ATOM 771 N N . SER A 1 105 ? 2.208 4.514 -15.263 1.00 91.25 105 SER A N 1
ATOM 772 C CA . SER A 1 105 ? 3.541 5.090 -15.468 1.00 91.25 105 SER A CA 1
ATOM 773 C C . SER A 1 105 ? 3.510 6.230 -16.487 1.00 91.25 105 SER A C 1
ATOM 775 O O . SER A 1 105 ? 4.132 7.268 -16.266 1.00 91.25 105 SER A O 1
ATOM 777 N N . ALA A 1 106 ? 2.771 6.058 -17.587 1.00 92.81 106 ALA A N 1
ATOM 778 C CA . ALA A 1 106 ? 2.608 7.088 -18.607 1.00 92.81 106 ALA A CA 1
ATOM 779 C C . ALA A 1 106 ? 1.852 8.313 -18.067 1.00 92.81 106 ALA A C 1
ATOM 781 O O . ALA A 1 106 ? 2.289 9.437 -18.299 1.00 92.81 106 ALA A O 1
ATOM 782 N N . GLU A 1 107 ? 0.777 8.101 -17.305 1.00 92.88 107 GLU A N 1
ATOM 783 C CA . GLU A 1 107 ? 0.014 9.156 -16.621 1.00 92.88 107 GLU A CA 1
ATOM 784 C C . GLU A 1 107 ? 0.887 9.946 -15.641 1.00 92.88 107 GLU A C 1
ATOM 786 O O . GLU A 1 107 ? 0.959 11.173 -15.717 1.00 92.88 107 GLU A O 1
ATOM 791 N N . LEU A 1 108 ? 1.627 9.252 -14.769 1.00 90.19 108 LEU A N 1
ATOM 792 C CA . LEU A 1 108 ? 2.562 9.887 -13.837 1.00 90.19 108 LEU A CA 1
ATOM 793 C C . LEU A 1 108 ? 3.615 10.709 -14.589 1.00 90.19 108 LEU A C 1
ATOM 795 O O . LEU A 1 108 ? 3.880 11.856 -14.227 1.00 90.19 108 LEU A O 1
ATOM 799 N N . MET A 1 109 ? 4.192 10.159 -15.659 1.00 90.81 109 MET A N 1
ATOM 800 C CA . MET A 1 109 ? 5.201 10.862 -16.449 1.00 90.81 109 MET A CA 1
ATOM 801 C C . MET A 1 109 ? 4.617 12.089 -17.164 1.00 90.81 109 MET A C 1
ATOM 803 O O . MET A 1 109 ? 5.222 13.162 -17.141 1.00 90.81 109 MET A O 1
ATOM 807 N N . ALA A 1 110 ? 3.427 11.968 -17.752 1.00 88.25 110 ALA A N 1
ATOM 808 C CA . ALA A 1 110 ? 2.731 13.073 -18.403 1.00 88.25 110 ALA A CA 1
ATOM 809 C C . ALA A 1 110 ? 2.377 14.184 -17.406 1.00 88.25 110 ALA A C 1
ATOM 811 O O . ALA A 1 110 ? 2.575 15.366 -17.703 1.00 88.25 110 ALA A O 1
ATOM 812 N N . PHE A 1 111 ? 1.923 13.821 -16.205 1.00 86.69 111 PHE A N 1
ATOM 813 C CA . PHE A 1 111 ? 1.652 14.769 -15.131 1.00 86.69 111 PHE A CA 1
ATOM 814 C C . PHE A 1 111 ? 2.910 15.565 -14.764 1.00 86.69 111 PHE A C 1
ATOM 816 O O . PHE A 1 111 ? 2.888 16.797 -14.775 1.00 86.69 111 PHE A O 1
ATOM 823 N N . TRP A 1 112 ? 4.028 14.879 -14.521 1.00 83.81 112 TRP A N 1
ATOM 824 C CA . TRP A 1 112 ? 5.279 15.536 -14.138 1.00 83.81 112 TRP A CA 1
ATOM 825 C C . TRP A 1 112 ? 5.916 16.356 -15.262 1.00 83.81 112 TRP A C 1
ATOM 827 O O . TRP A 1 112 ? 6.492 17.409 -15.004 1.00 83.81 112 TRP A O 1
ATOM 837 N N . ILE A 1 113 ? 5.816 15.926 -16.518 1.00 83.69 113 ILE A N 1
ATOM 838 C CA . ILE A 1 113 ? 6.427 16.657 -17.635 1.00 83.69 113 ILE A CA 1
ATOM 839 C C . ILE A 1 113 ? 5.571 17.858 -18.032 1.00 83.69 113 ILE A C 1
ATOM 841 O O . ILE A 1 113 ? 6.105 18.948 -18.255 1.00 83.69 113 ILE A O 1
ATOM 845 N N . TRP A 1 114 ? 4.260 17.660 -18.154 1.00 82.12 114 TRP A N 1
ATOM 846 C CA . TRP A 1 114 ? 3.365 18.637 -18.762 1.00 82.12 114 TRP A CA 1
ATOM 847 C C . TRP A 1 114 ? 2.626 19.476 -17.727 1.00 82.12 114 TRP A C 1
ATOM 849 O O . TRP A 1 114 ? 2.612 20.704 -17.818 1.00 82.12 114 TRP A O 1
ATOM 859 N N . ASN A 1 115 ? 2.030 18.831 -16.724 1.00 79.00 115 ASN A N 1
ATOM 860 C CA . ASN A 1 115 ? 1.182 19.523 -15.760 1.00 79.00 115 ASN A CA 1
ATOM 861 C C . ASN A 1 115 ? 2.007 20.298 -14.723 1.00 79.00 115 ASN A C 1
ATOM 863 O O . ASN A 1 115 ? 1.649 21.422 -14.373 1.00 79.00 115 ASN A O 1
ATOM 867 N N . SER A 1 116 ? 3.163 19.773 -14.313 1.00 76.50 116 SER A N 1
ATOM 868 C CA . SER A 1 116 ? 4.065 20.465 -13.383 1.00 76.50 116 SER A CA 1
ATOM 869 C C . SER A 1 116 ? 4.566 21.818 -13.897 1.00 76.50 116 SER A C 1
ATOM 871 O O . SER A 1 116 ? 4.783 22.722 -13.093 1.00 76.50 116 SER A O 1
ATOM 873 N N . ARG A 1 117 ? 4.646 22.033 -15.221 1.00 74.88 117 ARG A N 1
ATOM 874 C CA . ARG A 1 117 ? 5.010 23.343 -15.806 1.00 74.88 117 ARG A CA 1
ATOM 875 C C . ARG A 1 117 ? 4.055 24.473 -15.422 1.00 74.88 117 ARG A C 1
ATOM 877 O O . ARG A 1 117 ? 4.427 25.636 -15.516 1.00 74.88 117 ARG A O 1
ATOM 884 N N . ARG A 1 118 ? 2.816 24.147 -15.040 1.00 72.44 118 ARG A N 1
ATOM 885 C CA . ARG A 1 118 ? 1.808 25.140 -14.643 1.00 72.44 118 ARG A CA 1
ATOM 886 C C . ARG A 1 118 ? 1.942 25.587 -13.190 1.00 72.44 118 ARG A C 1
ATOM 888 O O . ARG A 1 118 ? 1.441 26.655 -12.859 1.00 72.44 118 ARG A O 1
ATOM 895 N N . PHE A 1 119 ? 2.592 24.788 -12.345 1.00 71.56 119 PHE A N 1
ATOM 896 C CA . PHE A 1 119 ? 2.630 25.007 -10.896 1.00 71.56 119 PHE A CA 1
ATOM 897 C C . PHE A 1 119 ? 4.045 25.232 -10.346 1.00 71.56 119 PHE A C 1
ATOM 899 O O . PHE A 1 119 ? 4.173 25.792 -9.261 1.00 71.56 119 PHE A O 1
ATOM 906 N N . LEU A 1 120 ? 5.096 24.848 -11.081 1.00 75.12 120 LEU A N 1
ATOM 907 C CA . LEU A 1 120 ? 6.492 25.055 -10.687 1.00 75.12 120 LEU A CA 1
ATOM 908 C C . LEU A 1 120 ? 7.120 26.256 -11.391 1.00 75.12 120 LEU A C 1
ATOM 910 O O . LEU A 1 120 ? 6.881 26.516 -12.574 1.00 75.12 120 LEU A O 1
ATOM 914 N N . ARG A 1 121 ? 7.965 26.986 -10.657 1.00 75.06 121 ARG A N 1
ATOM 915 C CA . ARG A 1 121 ? 8.775 28.061 -11.235 1.00 75.06 121 ARG A CA 1
ATOM 916 C C . ARG A 1 121 ? 9.903 27.456 -12.076 1.00 75.06 121 ARG A C 1
ATOM 918 O O . ARG A 1 121 ? 10.411 26.382 -11.778 1.00 75.06 121 ARG A O 1
ATOM 925 N N . VAL A 1 122 ? 10.322 28.164 -13.127 1.00 71.06 122 VAL A N 1
ATOM 926 C CA . VAL A 1 122 ? 11.252 27.652 -14.159 1.00 71.06 122 VAL A CA 1
ATOM 927 C C . VAL A 1 122 ? 12.571 27.116 -13.577 1.00 71.06 122 VAL A C 1
ATOM 929 O O . VAL A 1 122 ? 13.124 26.159 -14.105 1.00 71.06 122 VAL A O 1
ATOM 932 N N . TYR A 1 123 ? 13.052 27.684 -12.466 1.00 75.06 123 TYR A N 1
ATOM 933 C CA . TYR A 1 123 ? 14.275 27.227 -11.799 1.00 75.06 123 TYR A CA 1
ATOM 934 C C .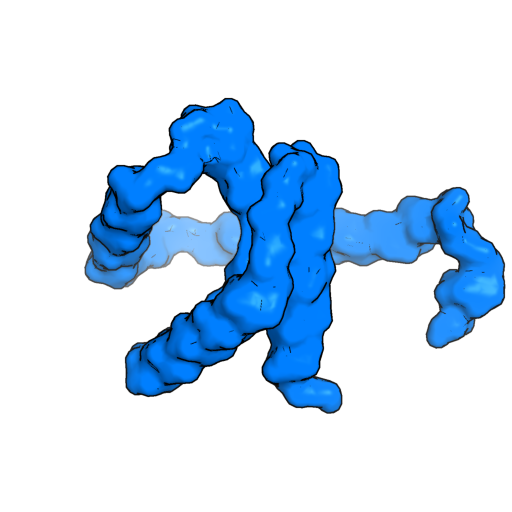 TYR A 1 123 ? 14.116 25.888 -11.055 1.00 75.06 123 TYR A C 1
ATOM 936 O O . TYR A 1 123 ? 15.081 25.143 -10.973 1.00 75.06 123 TYR A O 1
ATOM 944 N N . GLU A 1 124 ? 12.922 25.560 -10.550 1.00 71.94 124 GLU A N 1
ATOM 945 C CA . GLU A 1 124 ? 12.615 24.262 -9.919 1.00 71.94 124 GLU A CA 1
ATOM 946 C C . GLU A 1 124 ? 12.322 23.173 -10.957 1.00 71.94 124 GLU A C 1
ATOM 948 O O . GLU A 1 124 ? 12.412 21.993 -10.652 1.00 71.94 124 GLU A O 1
ATOM 953 N N . TYR A 1 125 ? 11.950 23.557 -12.181 1.00 69.25 125 TYR A N 1
ATOM 954 C CA . TYR A 1 125 ? 11.653 22.608 -13.255 1.00 69.25 125 TYR A CA 1
ATOM 955 C C . TYR A 1 125 ? 12.914 22.095 -13.972 1.00 69.25 125 TYR A C 1
ATOM 957 O O . TYR A 1 125 ? 12.901 21.003 -14.534 1.00 69.25 125 TYR A O 1
ATOM 965 N N . CYS A 1 126 ? 13.988 22.890 -13.990 1.00 70.44 126 CYS A N 1
ATOM 966 C CA . CYS A 1 126 ? 15.232 22.572 -14.700 1.00 70.44 126 CYS A CA 1
ATOM 967 C C . CYS A 1 126 ? 16.324 21.938 -13.820 1.00 70.44 126 CYS A C 1
ATOM 969 O O . CYS A 1 126 ? 17.395 21.636 -14.349 1.00 70.44 126 CYS A O 1
ATOM 971 N N . LEU A 1 127 ? 16.089 21.800 -12.511 1.00 58.00 127 LEU A N 1
ATOM 972 C CA . LEU A 1 127 ? 17.037 21.275 -11.521 1.00 58.00 127 LEU A CA 1
ATOM 973 C C . LEU A 1 127 ? 16.668 19.838 -11.142 1.00 58.00 127 LEU A C 1
ATOM 975 O O . LEU A 1 127 ? 17.604 19.017 -11.028 1.00 58.00 127 LEU A O 1
#

Foldseek 3Di:
DDPVVVQLVQQVVLVVVLCVLVVDDDDSVVVVVVLVVVQVVCVVVVHDRDHDDNVVSNVCVVVVNPDPVNVVVVVVVVVVCVVCVVVVVVPDDPVVVVVVVVVVVVVVVCCLPPVVVVVDDPVVNVD

InterPro domains:
  IPR011547 SLC26A/SulP transporter domain [PF00916] (21-109)
  IPR052706 Membrane-associated Transporter-like [PTHR43310] (7-126)

Organism: Symbiodinium pilosum (NCBI:txid2952)

Radius of gyration: 18.12 Å; Cα contacts (8 Å, |Δi|>4): 52; chains: 1; bounding box: 37×48×36 Å

Solvent-accessible surface area (backbone atoms only — not comparable to full-atom values): 7430 Å² total; per-residue (Å²): 134,58,71,66,58,55,50,51,54,47,39,53,53,26,52,51,54,39,31,70,75,66,72,57,90,76,62,62,70,61,53,50,51,50,52,50,52,51,33,53,54,26,47,76,71,75,42,70,81,76,77,71,56,39,67,58,56,53,50,32,51,77,70,70,52,77,52,71,68,48,56,52,50,50,49,53,51,51,52,51,47,62,74,46,35,70,60,53,57,70,71,44,65,74,61,56,68,51,51,51,52,53,49,52,52,51,52,54,50,48,41,60,67,58,54,38,64,78,78,49,56,73,74,73,72,77,109

Secondary structure (DSSP, 8-state):
--HHHHHHHHHHHHHHHHHHHH-----HHHHHHHHHHHHHHHHHTTPPPP---HHHHHHHHHTT--SHHHHHHHHHHHHHHHHHHHHHHHHS-THHHHHHHHHHHHHHHHIIIIIGGGTS-HHHH--

pLDDT: mean 83.74, std 6.69, range [52.72, 94.19]

Mean predicted aligned error: 7.8 Å